Protein AF-A0A6H9YAA7-F1 (afdb_monomer_lite)

pLDDT: mean 71.19, std 16.75, range [36.03, 92.94]

Organism: NCBI:txid359158

Secondary structure (DSSP, 8-state):
--------EEEEEEEE-PPTT----S-SS--B--GGG-SHHHHHHHHHHHHHHHHHHHHHHTS-HHHHHHHHHHHHHHHHHSEEEETTEEEEEEEPPPTT---

Sequence (103 aa):
MGSSEEQIYLAVCIETAVPEGVDRGADDAPHNLGPPFRNAVIARLWLSNYLAATADSLELDGDHDDLVTAYRDAVAPMRKHGNATVGSVRYEIRAKPGKGEPA

Structure (mmCIF, N/CA/C/O backbone):
data_AF-A0A6H9YAA7-F1
#
_entry.id   AF-A0A6H9YAA7-F1
#
loop_
_atom_site.group_PDB
_atom_site.id
_atom_site.type_symbol
_atom_site.label_atom_id
_atom_site.label_alt_id
_atom_site.label_comp_id
_atom_site.label_asym_id
_atom_site.label_entity_id
_atom_site.label_seq_id
_atom_site.pdbx_PDB_ins_code
_atom_site.Cartn_x
_atom_site.Cartn_y
_atom_site.Cartn_z
_atom_site.occupancy
_atom_site.B_iso_or_equiv
_atom_site.auth_seq_id
_atom_site.auth_comp_id
_atom_site.auth_asym_id
_atom_site.auth_atom_id
_atom_site.pdbx_PDB_model_num
ATOM 1 N N . MET A 1 1 ? 36.890 7.582 8.224 1.00 38.78 1 MET A N 1
ATOM 2 C CA . MET A 1 1 ? 35.501 7.943 8.583 1.00 38.78 1 MET A CA 1
ATOM 3 C C . MET A 1 1 ? 34.671 7.738 7.331 1.00 38.78 1 MET A C 1
ATOM 5 O O . MET A 1 1 ? 34.867 8.473 6.375 1.00 38.78 1 MET A O 1
ATOM 9 N N . GLY A 1 2 ? 33.898 6.651 7.272 1.00 41.22 2 GLY A N 1
ATOM 10 C CA . GLY A 1 2 ? 33.134 6.294 6.076 1.00 41.22 2 GLY A CA 1
ATOM 11 C C . GLY A 1 2 ? 32.001 7.288 5.856 1.00 41.22 2 GLY A C 1
ATOM 12 O O . GLY A 1 2 ? 31.206 7.516 6.766 1.00 41.22 2 GLY A O 1
ATOM 13 N N . SER A 1 3 ? 31.954 7.889 4.668 1.00 47.31 3 SER A N 1
ATOM 14 C CA . SER A 1 3 ? 30.776 8.607 4.191 1.00 47.31 3 SER A CA 1
ATOM 15 C C . SER A 1 3 ? 29.620 7.613 4.203 1.00 47.31 3 SER A C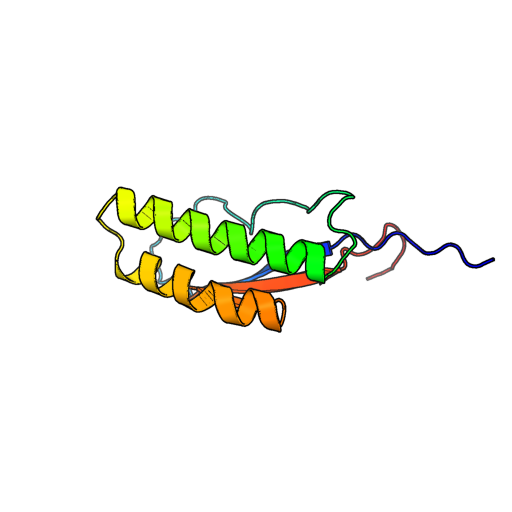 1
ATOM 17 O O . SER A 1 3 ? 29.623 6.660 3.430 1.00 47.31 3 SER A O 1
ATOM 19 N N . SER A 1 4 ? 28.689 7.764 5.146 1.00 51.81 4 SER A N 1
ATOM 20 C CA . SER A 1 4 ? 27.444 7.001 5.126 1.00 51.81 4 SER A CA 1
ATOM 21 C C . SER A 1 4 ? 26.637 7.571 3.975 1.00 51.81 4 SER A C 1
ATOM 23 O O . SER A 1 4 ? 25.993 8.608 4.134 1.00 51.81 4 SER A O 1
ATOM 25 N N . GLU A 1 5 ? 26.780 6.976 2.792 1.00 58.44 5 GLU A N 1
ATOM 26 C CA . GLU A 1 5 ? 26.007 7.386 1.632 1.00 58.44 5 GLU A CA 1
ATOM 27 C C . GLU A 1 5 ? 24.531 7.365 2.005 1.00 58.44 5 GLU A C 1
ATOM 29 O O . GLU A 1 5 ? 23.985 6.397 2.537 1.00 58.44 5 GLU A O 1
ATOM 34 N N . GLU A 1 6 ? 23.915 8.515 1.807 1.00 57.22 6 GLU A N 1
ATOM 35 C CA . GLU A 1 6 ? 22.531 8.751 2.121 1.00 57.22 6 GLU A CA 1
ATOM 36 C C . GLU A 1 6 ? 21.648 7.902 1.201 1.00 57.22 6 GLU A C 1
ATOM 38 O O . GLU A 1 6 ? 21.408 8.258 0.049 1.00 57.22 6 GLU A O 1
ATOM 43 N N . GLN A 1 7 ? 21.162 6.769 1.703 1.00 63.19 7 GLN A N 1
ATOM 44 C CA . GLN A 1 7 ? 20.261 5.908 0.943 1.00 63.19 7 GLN A CA 1
ATOM 45 C C . GLN A 1 7 ? 18.848 6.493 0.955 1.00 63.19 7 GLN A C 1
ATOM 47 O O . GLN A 1 7 ? 18.194 6.563 1.996 1.00 63.19 7 GLN A O 1
ATOM 52 N N . ILE A 1 8 ? 18.372 6.917 -0.213 1.00 66.94 8 ILE A N 1
ATOM 53 C CA . ILE A 1 8 ? 16.982 7.325 -0.434 1.00 66.94 8 ILE A CA 1
ATOM 54 C C . ILE A 1 8 ? 16.182 6.074 -0.806 1.00 66.94 8 ILE A C 1
ATOM 56 O O . ILE A 1 8 ? 16.656 5.271 -1.603 1.00 66.94 8 ILE A O 1
ATOM 60 N N . TYR A 1 9 ? 14.979 5.905 -0.258 1.00 69.25 9 TYR A N 1
ATOM 61 C CA . TYR A 1 9 ? 14.097 4.775 -0.570 1.00 69.25 9 TYR A CA 1
ATOM 62 C C . TYR A 1 9 ? 12.913 5.232 -1.433 1.00 69.25 9 TYR A C 1
ATOM 64 O O . TYR A 1 9 ? 12.503 6.388 -1.372 1.00 69.25 9 TYR A O 1
ATOM 72 N N . LEU A 1 10 ? 12.362 4.332 -2.245 1.00 71.06 10 LEU A N 1
ATOM 73 C CA . LEU A 1 10 ? 11.213 4.572 -3.118 1.00 71.06 10 LEU A CA 1
ATOM 74 C C . LEU A 1 10 ? 10.216 3.413 -3.014 1.00 71.06 10 LEU A C 1
ATOM 76 O O . LEU A 1 10 ? 10.624 2.259 -2.894 1.00 71.06 10 LEU A O 1
ATOM 80 N N . ALA A 1 11 ? 8.922 3.723 -3.066 1.00 72.44 11 ALA A N 1
ATOM 81 C CA . ALA A 1 11 ? 7.877 2.728 -3.266 1.00 72.44 11 ALA A CA 1
ATOM 82 C C . ALA A 1 11 ? 7.687 2.514 -4.770 1.00 72.44 11 ALA A C 1
ATOM 84 O O . ALA A 1 11 ? 7.414 3.468 -5.492 1.00 72.44 11 ALA A O 1
ATOM 85 N N . VAL A 1 12 ? 7.837 1.283 -5.250 1.00 72.75 12 VAL A N 1
ATOM 86 C CA . VAL A 1 12 ? 7.596 0.923 -6.651 1.00 72.75 12 VAL A CA 1
ATOM 87 C C . VAL A 1 12 ? 6.474 -0.073 -6.770 1.00 72.75 12 VAL A C 1
ATOM 89 O O . VAL A 1 12 ? 6.431 -1.067 -6.049 1.00 72.75 12 VAL A O 1
ATOM 92 N N . CYS A 1 13 ? 5.621 0.166 -7.756 1.00 79.50 13 CYS A N 1
ATOM 93 C CA . CYS A 1 13 ? 4.831 -0.887 -8.353 1.00 79.50 13 CYS A CA 1
ATOM 94 C C . CYS A 1 13 ? 5.765 -1.795 -9.167 1.00 79.50 13 CYS A C 1
ATOM 96 O O . CYS A 1 13 ? 6.506 -1.321 -10.027 1.00 79.50 13 CYS A O 1
ATOM 98 N N . ILE A 1 14 ? 5.748 -3.092 -8.881 1.00 76.94 14 ILE A N 1
ATOM 99 C CA . ILE A 1 14 ? 6.644 -4.081 -9.493 1.00 76.94 14 ILE A CA 1
ATOM 100 C C . ILE A 1 14 ? 5.909 -5.038 -10.432 1.00 76.94 14 ILE A C 1
ATOM 102 O O . ILE A 1 14 ? 6.549 -5.685 -11.254 1.00 76.94 14 ILE A O 1
ATOM 106 N N . GLU A 1 15 ? 4.579 -5.101 -10.342 1.00 75.25 15 GLU A N 1
ATOM 107 C CA . GLU A 1 15 ? 3.731 -5.902 -11.223 1.00 75.25 15 GLU A CA 1
ATOM 108 C C . GLU A 1 15 ? 2.316 -5.313 -11.254 1.00 75.25 15 GLU A C 1
ATOM 110 O O . GLU A 1 15 ? 1.769 -4.971 -10.204 1.00 75.25 15 GLU A O 1
ATOM 115 N N . THR A 1 16 ? 1.731 -5.201 -12.450 1.00 63.75 16 THR A N 1
ATOM 116 C CA . THR A 1 16 ? 0.308 -4.890 -12.640 1.00 63.75 16 THR A CA 1
ATOM 117 C C . THR A 1 16 ? -0.300 -5.934 -13.571 1.00 63.75 16 THR A C 1
ATOM 119 O O . THR A 1 16 ? 0.074 -6.017 -14.741 1.00 63.75 16 THR A O 1
ATOM 122 N N . ALA A 1 17 ? -1.251 -6.729 -13.085 1.00 59.06 17 ALA A N 1
ATOM 123 C CA . ALA A 1 17 ? -2.139 -7.484 -13.965 1.00 59.06 17 ALA A CA 1
ATOM 124 C C . ALA A 1 17 ? -3.400 -6.640 -14.189 1.00 59.06 17 ALA A C 1
ATOM 126 O O . ALA A 1 17 ? -4.428 -6.829 -13.542 1.00 59.06 17 ALA A O 1
ATOM 127 N N . VAL A 1 18 ? -3.292 -5.624 -15.046 1.00 52.97 18 VAL A N 1
ATOM 128 C CA . VAL A 1 18 ? -4.453 -4.808 -15.426 1.00 52.97 18 VAL A CA 1
ATOM 129 C C . VAL A 1 18 ? -5.254 -5.580 -16.481 1.00 52.97 18 VAL A C 1
ATOM 131 O O . VAL A 1 18 ? -4.664 -5.958 -17.496 1.00 52.97 18 VAL A O 1
ATOM 134 N N . PRO A 1 19 ? -6.560 -5.832 -16.279 1.00 49.53 19 PRO A N 1
ATOM 135 C CA . PRO A 1 19 ? -7.421 -6.388 -17.320 1.00 49.53 19 PRO A CA 1
ATOM 136 C C . PRO A 1 19 ? -7.400 -5.504 -18.578 1.00 49.53 19 PRO A C 1
ATOM 138 O O . PRO A 1 19 ? -7.349 -4.277 -18.472 1.00 49.53 19 PRO A O 1
ATOM 141 N N . GLU A 1 20 ? -7.438 -6.108 -19.770 1.00 47.16 20 GLU A N 1
ATOM 142 C CA . GLU A 1 20 ? -7.514 -5.356 -21.030 1.00 47.16 20 GLU A CA 1
ATOM 143 C C . GLU A 1 20 ? -8.713 -4.386 -21.013 1.00 47.16 20 GLU A C 1
ATOM 145 O O . GLU A 1 20 ? -9.840 -4.793 -20.740 1.00 47.16 20 GLU A O 1
ATOM 150 N N . GLY A 1 21 ? -8.472 -3.100 -21.306 1.00 50.50 21 GLY A N 1
ATOM 151 C CA . GLY A 1 21 ? -9.520 -2.075 -21.439 1.00 50.50 21 GLY A CA 1
ATOM 152 C C . GLY A 1 21 ? -9.640 -1.055 -20.299 1.00 50.50 21 GLY A C 1
ATOM 153 O O . GLY A 1 21 ? -10.433 -0.126 -20.424 1.00 50.50 21 GLY A O 1
ATOM 154 N N . VAL A 1 22 ? -8.855 -1.171 -19.222 1.00 50.31 22 VAL A N 1
ATOM 155 C CA . VAL A 1 22 ? -8.774 -0.125 -18.185 1.00 50.31 22 VAL A CA 1
ATOM 156 C C . VAL A 1 22 ? -7.749 0.928 -18.612 1.00 50.31 22 VAL A C 1
ATOM 158 O O . VAL A 1 22 ? -6.562 0.619 -18.750 1.00 50.31 22 VAL A O 1
ATOM 161 N N . ASP A 1 23 ? -8.210 2.162 -18.845 1.00 50.81 23 ASP A N 1
ATOM 162 C CA . ASP A 1 23 ? -7.337 3.298 -19.146 1.00 50.81 23 ASP A CA 1
ATOM 163 C C . ASP A 1 23 ? -6.394 3.538 -17.963 1.00 50.81 23 ASP A C 1
ATOM 165 O O . ASP A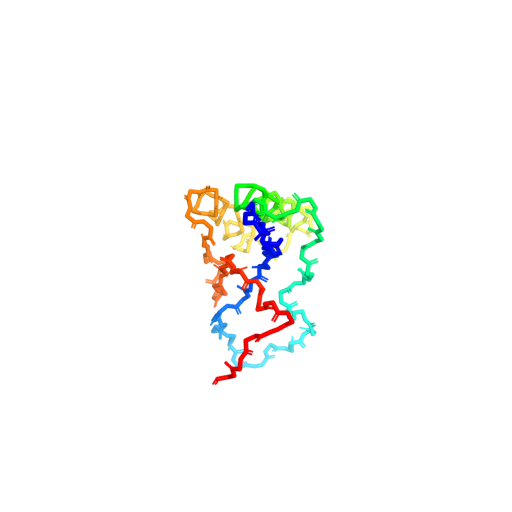 1 23 ? -6.822 3.743 -16.823 1.00 50.81 23 ASP A O 1
ATOM 169 N N . ARG A 1 24 ? -5.091 3.456 -18.236 1.00 48.31 24 ARG A N 1
ATOM 170 C CA . ARG A 1 24 ? -4.061 3.760 -17.252 1.00 48.31 24 ARG A CA 1
ATOM 171 C C . ARG A 1 24 ? -4.006 5.274 -17.139 1.00 48.31 24 ARG A C 1
ATOM 173 O O . ARG A 1 24 ? -3.215 5.922 -17.822 1.00 48.31 24 ARG A O 1
ATOM 180 N N . GLY A 1 25 ? -4.797 5.826 -16.222 1.00 42.84 25 GLY A N 1
ATOM 181 C CA . GLY A 1 25 ? -4.376 7.052 -15.555 1.00 42.84 25 GLY A CA 1
ATOM 182 C C . GLY A 1 25 ? -2.901 6.888 -15.177 1.00 42.84 25 GLY A C 1
ATOM 183 O O . GLY A 1 25 ? -2.505 5.824 -14.701 1.00 42.84 25 GLY A O 1
ATOM 184 N N . ALA A 1 26 ? -2.079 7.876 -15.524 1.00 36.03 26 ALA A N 1
ATOM 185 C CA . ALA A 1 26 ? -0.619 7.848 -15.477 1.00 36.03 26 ALA A CA 1
ATOM 186 C C . ALA A 1 26 ? -0.040 7.815 -14.047 1.00 36.03 26 ALA A C 1
ATOM 188 O O . ALA A 1 26 ? 0.899 8.544 -13.735 1.00 36.03 26 ALA A O 1
ATOM 189 N N . ASP A 1 27 ? -0.582 6.974 -13.178 1.00 40.22 27 ASP A N 1
ATOM 190 C CA . ASP A 1 27 ? -0.134 6.806 -11.808 1.00 40.22 27 ASP A CA 1
ATOM 191 C C . ASP A 1 27 ? 0.843 5.631 -11.747 1.00 40.22 27 ASP A C 1
ATOM 193 O O . ASP A 1 27 ? 0.595 4.573 -11.163 1.00 40.22 27 ASP A O 1
ATOM 197 N N . ASP A 1 28 ? 2.013 5.845 -12.357 1.00 44.50 28 ASP A N 1
ATOM 198 C 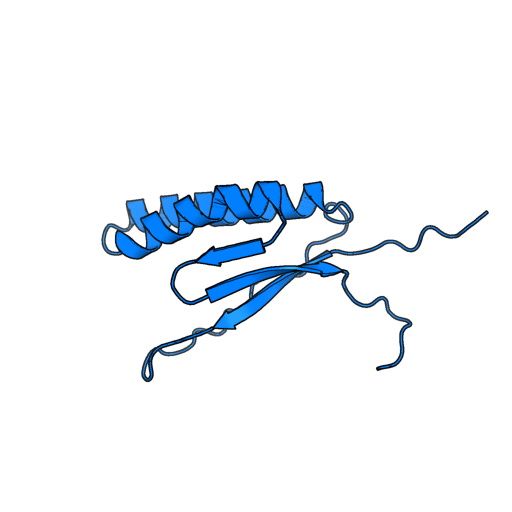CA . ASP A 1 28 ? 3.237 5.243 -11.835 1.00 44.50 28 ASP A CA 1
ATOM 199 C C . ASP A 1 28 ? 3.248 5.498 -10.324 1.00 44.50 28 ASP A C 1
ATOM 201 O O . ASP A 1 28 ? 2.994 6.628 -9.903 1.00 44.50 28 ASP A O 1
ATOM 205 N N . ALA A 1 29 ? 3.499 4.456 -9.517 1.00 44.53 29 ALA A N 1
ATOM 206 C CA . ALA A 1 29 ? 3.498 4.533 -8.052 1.00 44.53 29 ALA A CA 1
ATOM 207 C C . ALA A 1 29 ? 4.060 5.889 -7.584 1.00 44.53 29 ALA A C 1
ATOM 209 O O . ALA A 1 29 ? 5.227 6.202 -7.865 1.00 44.53 29 ALA A O 1
ATOM 210 N N . PRO A 1 30 ? 3.229 6.742 -6.963 1.00 48.53 30 PRO A N 1
ATOM 211 C CA . PRO A 1 30 ? 3.524 8.146 -6.995 1.00 48.53 30 PRO A CA 1
ATOM 212 C C . PRO A 1 30 ? 4.551 8.425 -5.899 1.00 48.53 30 PRO A C 1
ATOM 214 O O . PRO A 1 30 ? 4.429 7.995 -4.751 1.00 48.53 30 PRO A O 1
ATOM 217 N N . HIS A 1 31 ? 5.555 9.206 -6.285 1.00 50.88 31 HIS A N 1
ATOM 218 C CA . HIS A 1 31 ? 6.474 9.944 -5.421 1.00 50.88 31 HIS A CA 1
ATOM 219 C C . HIS A 1 31 ? 7.785 9.242 -5.022 1.00 50.88 31 HIS A C 1
ATOM 221 O O . HIS A 1 31 ? 7.852 8.251 -4.298 1.00 50.88 31 HIS A O 1
ATOM 227 N N . ASN A 1 32 ? 8.887 9.897 -5.409 1.00 52.25 32 ASN A N 1
ATOM 228 C CA . ASN A 1 32 ? 10.166 9.751 -4.723 1.00 52.25 32 ASN A CA 1
ATOM 229 C C . ASN A 1 32 ? 9.982 10.174 -3.260 1.00 52.25 32 ASN A C 1
ATOM 231 O O . ASN A 1 32 ? 9.629 11.326 -2.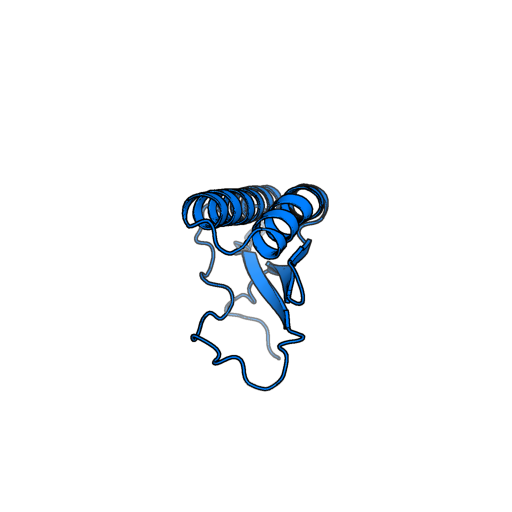996 1.00 52.25 32 ASN A O 1
ATOM 235 N N . LEU A 1 33 ? 10.264 9.282 -2.313 1.00 55.84 33 LEU A N 1
ATOM 236 C CA . LEU A 1 33 ? 10.246 9.647 -0.905 1.00 55.84 33 LEU A CA 1
ATOM 237 C C . LEU A 1 33 ? 11.471 10.529 -0.608 1.00 55.84 33 LEU A C 1
ATOM 239 O O . LEU A 1 33 ? 12.607 10.166 -0.908 1.00 55.84 33 LEU A O 1
ATOM 243 N N . GLY A 1 34 ? 11.243 11.732 -0.077 1.00 54.78 34 GLY A N 1
ATOM 244 C CA . GLY A 1 34 ? 12.305 12.686 0.252 1.00 54.78 34 GLY A CA 1
ATOM 245 C C . GLY A 1 34 ? 13.216 12.255 1.422 1.00 54.78 34 GLY A C 1
ATOM 246 O O . GLY A 1 34 ? 13.042 11.183 2.004 1.00 54.78 34 GLY A O 1
ATOM 247 N N . PRO A 1 35 ? 14.146 13.130 1.853 1.00 55.09 35 PRO A N 1
ATOM 248 C CA . PRO A 1 35 ? 15.120 12.866 2.920 1.00 55.09 35 PRO A CA 1
ATOM 249 C C . PRO A 1 35 ? 14.614 12.244 4.243 1.00 55.09 35 PRO A C 1
ATOM 251 O O . PRO A 1 35 ? 15.363 11.456 4.821 1.00 55.09 35 PRO A O 1
ATOM 254 N N . PRO A 1 36 ? 13.395 12.510 4.765 1.00 56.94 36 PRO A N 1
ATOM 255 C CA . PRO A 1 36 ? 12.947 11.863 6.007 1.00 56.94 36 PRO A CA 1
ATOM 256 C C . PRO A 1 36 ? 12.685 10.351 5.870 1.00 56.94 36 PRO A C 1
ATOM 258 O O . PRO A 1 36 ? 12.562 9.657 6.878 1.00 56.94 36 PRO A O 1
ATOM 261 N N . PHE A 1 37 ? 12.645 9.815 4.647 1.00 62.69 37 PHE A N 1
ATOM 262 C CA . PHE A 1 37 ? 12.342 8.408 4.368 1.00 62.69 37 PHE A CA 1
ATOM 263 C C . PHE A 1 37 ? 13.583 7.565 4.039 1.00 62.69 37 PHE A C 1
ATOM 265 O O . PHE A 1 37 ? 13.464 6.467 3.504 1.00 62.69 37 PHE A O 1
ATOM 272 N N . ARG A 1 38 ? 14.782 8.034 4.412 1.00 64.69 38 ARG A N 1
ATOM 273 C CA . ARG A 1 38 ? 16.038 7.253 4.354 1.00 64.69 38 ARG A CA 1
ATOM 274 C C . ARG A 1 38 ? 16.035 6.012 5.253 1.00 64.69 38 ARG A C 1
ATOM 276 O O . ARG A 1 38 ? 16.978 5.233 5.258 1.00 64.69 38 ARG A O 1
ATOM 283 N N . ASN A 1 39 ? 15.024 5.861 6.100 1.00 75.25 39 ASN A N 1
ATOM 284 C CA . ASN A 1 39 ? 14.868 4.704 6.960 1.00 75.25 39 ASN A CA 1
ATOM 285 C C . ASN A 1 39 ? 13.817 3.770 6.344 1.00 75.25 39 ASN A C 1
ATOM 287 O O . ASN A 1 39 ? 12.722 4.210 6.008 1.00 75.25 39 ASN A O 1
ATOM 291 N N . ALA A 1 40 ? 14.111 2.477 6.218 1.00 74.69 40 ALA A N 1
ATOM 292 C CA . ALA A 1 40 ? 13.150 1.521 5.667 1.00 74.69 40 ALA A CA 1
ATOM 293 C C . ALA A 1 40 ? 11.871 1.396 6.527 1.00 74.69 40 ALA A C 1
ATOM 295 O O . ALA A 1 40 ? 10.788 1.201 5.986 1.00 74.69 40 ALA A O 1
ATOM 296 N N . VAL A 1 41 ? 11.964 1.551 7.853 1.00 80.50 41 VAL A N 1
ATOM 297 C CA . VAL A 1 41 ? 10.810 1.561 8.778 1.00 80.50 41 VAL A CA 1
ATOM 298 C C . VAL A 1 41 ? 9.957 2.816 8.561 1.00 80.50 41 VAL A C 1
ATOM 300 O O . VAL A 1 41 ? 8.754 2.698 8.357 1.00 80.50 41 VAL A O 1
ATOM 3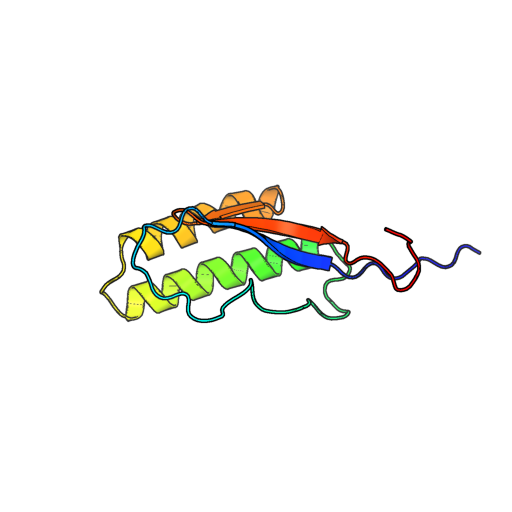03 N N . ILE A 1 42 ? 10.623 3.977 8.502 1.00 79.88 42 ILE A N 1
ATOM 304 C CA . ILE A 1 42 ? 10.257 5.185 7.733 1.00 79.88 42 ILE A CA 1
ATOM 305 C C . ILE A 1 42 ? 9.214 4.994 6.620 1.00 79.88 42 ILE A C 1
ATOM 307 O O . ILE A 1 42 ? 8.016 5.259 6.735 1.00 79.88 42 ILE A O 1
ATOM 311 N N . ALA A 1 43 ? 9.742 4.484 5.508 1.00 79.50 43 ALA A N 1
ATOM 312 C CA . ALA A 1 43 ? 9.042 4.278 4.252 1.00 79.50 43 ALA A CA 1
ATOM 313 C C . ALA A 1 43 ? 7.907 3.247 4.359 1.00 79.50 43 ALA A C 1
ATOM 315 O O . ALA A 1 43 ? 6.829 3.470 3.813 1.00 79.50 43 ALA A O 1
ATOM 316 N N . ARG A 1 44 ? 8.111 2.149 5.104 1.00 84.88 44 ARG A N 1
ATOM 317 C CA . ARG A 1 44 ? 7.067 1.138 5.356 1.00 84.88 44 ARG A CA 1
ATOM 318 C C . ARG A 1 44 ? 5.872 1.728 6.086 1.00 84.88 44 ARG A C 1
ATOM 320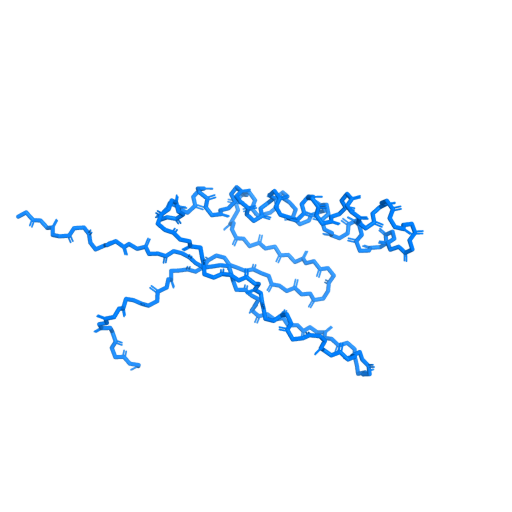 O O . ARG A 1 44 ? 4.733 1.466 5.706 1.00 84.88 44 ARG A O 1
ATOM 327 N N . LEU A 1 45 ? 6.128 2.524 7.124 1.00 84.62 45 LEU A N 1
ATOM 328 C CA . LEU A 1 45 ? 5.074 3.179 7.887 1.00 84.62 45 LEU A CA 1
ATOM 329 C C . LEU A 1 45 ? 4.293 4.145 6.995 1.00 84.62 45 LEU A C 1
ATOM 331 O O . LEU A 1 45 ? 3.066 4.078 6.968 1.00 84.62 45 LEU A O 1
ATOM 335 N N . TRP A 1 46 ? 4.998 4.974 6.221 1.00 85.25 46 TRP A N 1
ATOM 336 C CA . TRP A 1 46 ? 4.376 5.898 5.275 1.00 85.25 46 TRP A CA 1
ATOM 337 C C . TRP A 1 46 ? 3.483 5.181 4.260 1.00 85.25 46 TRP A C 1
ATOM 339 O O . TRP A 1 46 ? 2.304 5.512 4.168 1.00 85.25 46 TRP A O 1
ATOM 349 N N . LEU A 1 47 ? 3.998 4.161 3.563 1.00 84.00 47 LEU A N 1
ATOM 350 C CA . LEU A 1 47 ? 3.220 3.445 2.550 1.00 84.00 47 LEU A CA 1
ATOM 351 C C . LEU A 1 47 ? 2.033 2.715 3.187 1.00 84.00 47 LEU A C 1
ATOM 353 O O . LEU A 1 47 ? 0.936 2.734 2.644 1.00 84.00 47 LEU A O 1
ATOM 357 N N . SER A 1 48 ? 2.204 2.151 4.386 1.00 88.19 48 SER A N 1
ATOM 358 C CA . SER A 1 48 ? 1.086 1.543 5.115 1.00 88.19 48 SER A CA 1
ATOM 359 C C . SER A 1 48 ? -0.012 2.553 5.472 1.00 88.19 48 SER A C 1
ATOM 361 O O . SER A 1 48 ? -1.190 2.214 5.412 1.00 88.19 48 SER A O 1
ATOM 363 N N . ASN A 1 49 ? 0.360 3.792 5.807 1.00 87.00 49 ASN A N 1
ATOM 364 C CA . ASN A 1 49 ? -0.596 4.857 6.107 1.00 87.00 49 ASN A CA 1
ATOM 365 C C . ASN A 1 49 ? -1.276 5.372 4.836 1.00 87.00 49 ASN A C 1
ATOM 367 O O . ASN A 1 49 ? -2.468 5.650 4.865 1.00 87.00 49 ASN A O 1
ATOM 371 N N . TYR A 1 50 ? -0.540 5.463 3.728 1.00 85.88 50 TYR A N 1
ATOM 372 C CA . TYR A 1 50 ? -1.098 5.804 2.423 1.00 85.88 50 TYR A CA 1
ATOM 373 C C . TYR A 1 50 ? -2.158 4.786 1.979 1.00 85.88 50 TYR A C 1
ATOM 375 O O . TYR A 1 50 ? -3.259 5.177 1.599 1.00 85.88 50 TYR A O 1
ATOM 383 N N . LEU A 1 51 ? -1.859 3.486 2.085 1.00 87.44 51 LEU A N 1
ATOM 384 C CA . LEU A 1 51 ? -2.803 2.418 1.742 1.00 87.44 51 LEU A CA 1
ATOM 385 C C . LEU A 1 51 ? -4.070 2.484 2.606 1.00 87.44 51 LEU A C 1
ATOM 387 O O . LEU A 1 51 ? -5.172 2.396 2.076 1.00 87.44 51 LEU A O 1
ATOM 391 N N . ALA A 1 52 ? -3.918 2.707 3.916 1.00 89.31 52 ALA A N 1
ATOM 392 C CA . ALA A 1 52 ? -5.050 2.874 4.824 1.00 89.31 52 ALA A CA 1
ATOM 393 C C . ALA A 1 52 ? -5.910 4.097 4.461 1.00 89.31 52 ALA A C 1
ATOM 395 O O . ALA A 1 52 ? -7.117 3.965 4.301 1.00 89.31 52 ALA A O 1
ATOM 396 N N . ALA A 1 53 ? -5.285 5.260 4.249 1.00 85.12 53 ALA A N 1
ATOM 397 C CA . ALA A 1 53 ? -5.992 6.485 3.876 1.00 85.12 53 ALA A CA 1
ATOM 398 C C . ALA A 1 53 ? -6.711 6.360 2.522 1.00 85.12 53 ALA A C 1
ATOM 400 O O . ALA A 1 53 ? -7.798 6.903 2.348 1.00 85.12 53 ALA A O 1
ATOM 401 N N . THR A 1 54 ? -6.121 5.626 1.574 1.00 85.94 54 THR A N 1
ATOM 402 C CA . THR A 1 54 ? -6.752 5.341 0.279 1.00 85.94 54 THR A CA 1
ATOM 403 C C . THR A 1 54 ? -7.995 4.476 0.465 1.00 85.94 54 THR A C 1
ATOM 405 O O . THR A 1 54 ? -9.038 4.796 -0.095 1.00 85.94 54 THR A O 1
ATOM 408 N N . ALA A 1 55 ? -7.919 3.433 1.299 1.00 87.50 55 ALA A N 1
ATOM 409 C CA . ALA A 1 55 ? -9.086 2.617 1.623 1.00 87.50 55 ALA A CA 1
ATOM 410 C C . ALA A 1 55 ? -10.204 3.446 2.265 1.00 87.50 55 ALA A C 1
ATOM 412 O O . ALA A 1 55 ? -11.355 3.316 1.869 1.00 87.50 55 ALA A O 1
ATOM 413 N N . ASP A 1 56 ? -9.862 4.315 3.217 1.00 89.06 56 ASP A N 1
ATOM 414 C CA . ASP A 1 56 ? -10.843 5.162 3.900 1.00 89.06 56 ASP A CA 1
ATOM 415 C C . ASP A 1 56 ? -11.505 6.157 2.930 1.00 89.06 56 ASP A C 1
ATOM 417 O O . ASP A 1 56 ? -12.708 6.382 3.008 1.00 89.06 56 ASP A O 1
ATOM 421 N N . SER A 1 57 ? -10.750 6.718 1.977 1.00 83.00 57 SER A N 1
ATOM 422 C CA . SER A 1 57 ? -11.315 7.584 0.932 1.00 83.00 57 SER A CA 1
ATOM 423 C C . SER A 1 57 ? -12.262 6.819 0.005 1.00 83.00 57 SER A C 1
ATOM 425 O O . SER A 1 57 ? -13.353 7.299 -0.277 1.00 83.00 57 SER A O 1
ATOM 427 N N . LEU A 1 58 ? -11.869 5.623 -0.440 1.00 82.69 58 LEU A N 1
ATOM 428 C CA . LEU A 1 58 ? -12.694 4.788 -1.319 1.00 82.69 58 LEU A CA 1
ATOM 429 C C . LEU A 1 58 ? -13.976 4.305 -0.619 1.00 82.69 58 LEU A C 1
ATOM 431 O O . LEU A 1 58 ? -15.021 4.207 -1.257 1.00 82.69 58 LEU A O 1
ATOM 435 N N . GLU A 1 59 ? -13.910 4.037 0.689 1.00 87.12 59 GLU A N 1
ATOM 436 C CA . GLU A 1 59 ? -15.072 3.673 1.512 1.00 87.12 59 GLU A CA 1
ATOM 437 C C . GLU A 1 59 ? -16.066 4.841 1.618 1.00 87.12 59 GLU A C 1
ATOM 439 O O . GLU A 1 59 ? -17.276 4.626 1.591 1.00 87.12 59 GLU A O 1
ATOM 444 N N . LEU A 1 60 ? -15.568 6.082 1.683 1.00 86.00 60 LEU A N 1
ATOM 445 C CA . LEU A 1 60 ? -16.408 7.285 1.676 1.00 86.00 60 LEU A CA 1
ATOM 446 C C . LEU A 1 60 ? -17.088 7.529 0.322 1.00 86.00 60 LEU A C 1
ATOM 448 O O . LEU A 1 60 ? -18.219 8.018 0.303 1.00 86.00 60 LEU A O 1
ATOM 452 N N . ASP A 1 61 ? -16.423 7.185 -0.782 1.00 83.94 61 ASP A N 1
ATOM 453 C CA . ASP A 1 61 ? -16.968 7.333 -2.138 1.00 83.94 61 ASP A CA 1
ATOM 454 C C . ASP A 1 61 ? -18.035 6.264 -2.466 1.00 83.94 61 ASP A C 1
ATOM 456 O O . ASP A 1 61 ? -18.906 6.498 -3.305 1.00 83.94 61 ASP A O 1
ATOM 460 N N . GLY A 1 62 ? -18.030 5.126 -1.759 1.00 75.38 62 GLY A N 1
ATOM 461 C CA . GLY A 1 62 ? -19.162 4.191 -1.670 1.00 75.38 62 GLY A CA 1
ATOM 462 C C . GLY A 1 62 ? -19.375 3.233 -2.849 1.00 75.38 62 GLY A C 1
ATOM 463 O O . GLY A 1 62 ? -20.407 2.567 -2.885 1.00 75.38 62 GLY A O 1
ATOM 464 N N . ASP A 1 63 ? -18.436 3.145 -3.797 1.00 72.44 63 ASP A N 1
ATOM 465 C CA . ASP A 1 63 ? -18.591 2.347 -5.034 1.00 72.44 63 ASP A CA 1
ATOM 466 C C . ASP A 1 63 ? -17.465 1.305 -5.243 1.00 72.44 63 ASP A C 1
ATOM 468 O O . ASP A 1 63 ? -17.285 0.743 -6.326 1.00 72.44 63 ASP A O 1
ATOM 472 N N . HIS A 1 64 ? -16.646 1.060 -4.210 1.00 82.19 64 HIS A N 1
ATOM 473 C CA . HIS A 1 64 ? -15.354 0.373 -4.344 1.00 82.19 64 HIS A CA 1
ATOM 474 C C . HIS A 1 64 ? -15.031 -0.630 -3.213 1.00 82.19 64 HIS A C 1
ATOM 476 O O . HIS A 1 64 ? -13.861 -0.804 -2.870 1.00 82.19 64 HIS A O 1
ATOM 482 N N . ASP A 1 65 ? -16.026 -1.329 -2.653 1.00 84.69 65 ASP A N 1
ATOM 483 C CA . ASP A 1 65 ? -15.871 -2.239 -1.493 1.00 84.69 65 ASP A CA 1
ATOM 484 C C . ASP A 1 65 ? -14.746 -3.287 -1.641 1.00 84.69 65 ASP A C 1
ATOM 486 O O . ASP A 1 65 ? -13.973 -3.532 -0.703 1.00 84.69 65 ASP A O 1
ATOM 490 N N . ASP A 1 66 ? -14.596 -3.873 -2.833 1.00 80.88 66 ASP A N 1
ATOM 491 C CA . ASP A 1 66 ? -13.537 -4.850 -3.122 1.00 80.88 66 ASP A CA 1
ATOM 492 C C . ASP A 1 66 ? -12.138 -4.211 -3.065 1.00 80.88 66 ASP A C 1
ATOM 494 O O . ASP A 1 66 ? -11.188 -4.799 -2.538 1.00 80.88 66 ASP A O 1
ATOM 498 N N . LEU A 1 67 ? -12.006 -2.980 -3.568 1.00 80.56 67 LEU A N 1
ATOM 499 C CA . LEU A 1 67 ? -10.757 -2.223 -3.504 1.00 80.56 67 LEU A CA 1
ATOM 500 C C . LEU A 1 67 ? -10.471 -1.780 -2.068 1.00 80.56 67 LEU A C 1
ATOM 502 O O . LEU A 1 67 ? -9.347 -1.963 -1.608 1.00 80.56 67 LEU A O 1
ATOM 506 N N . VAL A 1 68 ? -11.467 -1.272 -1.335 1.00 86.94 68 VAL A N 1
ATOM 507 C CA . VAL A 1 68 ? -11.336 -0.902 0.087 1.00 86.94 68 VAL A CA 1
ATOM 508 C C . VAL A 1 68 ? -10.764 -2.071 0.889 1.00 86.94 68 VAL A C 1
ATOM 510 O O . VAL A 1 68 ? -9.771 -1.910 1.606 1.00 86.94 68 VAL A O 1
ATOM 513 N N . THR A 1 69 ? -11.341 -3.261 0.714 1.00 90.50 69 THR A N 1
ATOM 514 C CA . THR A 1 69 ? -10.873 -4.489 1.369 1.00 90.50 69 THR A CA 1
ATOM 515 C C . THR A 1 69 ? -9.430 -4.806 0.976 1.00 90.50 69 THR A C 1
ATOM 517 O O . THR A 1 69 ? -8.579 -4.996 1.847 1.00 90.50 69 THR A O 1
ATOM 520 N N . ALA A 1 70 ? -9.112 -4.766 -0.321 1.00 87.19 70 ALA A N 1
ATOM 521 C CA . ALA A 1 70 ? -7.765 -5.038 -0.814 1.00 87.19 70 ALA A CA 1
ATOM 522 C C . ALA A 1 70 ? -6.706 -4.054 -0.275 1.00 87.19 70 ALA A C 1
ATOM 524 O O . ALA A 1 70 ? -5.602 -4.469 0.089 1.00 87.19 70 ALA A O 1
ATOM 525 N N . TYR A 1 71 ? -7.024 -2.758 -0.190 1.00 88.75 71 TYR A N 1
ATOM 526 C CA . TYR A 1 71 ? -6.124 -1.751 0.377 1.00 88.75 71 TYR A CA 1
ATOM 527 C C . TYR A 1 71 ? -5.917 -1.958 1.883 1.00 88.75 71 TYR A C 1
ATOM 529 O O . TYR A 1 71 ? -4.787 -1.822 2.363 1.00 88.75 71 TYR A O 1
ATOM 537 N N . ARG A 1 72 ? -6.965 -2.330 2.631 1.00 92.94 72 ARG A N 1
ATOM 538 C CA . ARG A 1 72 ? -6.863 -2.620 4.074 1.00 92.94 72 ARG A CA 1
ATOM 539 C C . ARG A 1 72 ? -6.008 -3.852 4.351 1.00 92.94 72 ARG A C 1
ATOM 541 O O . ARG A 1 72 ? -5.106 -3.785 5.192 1.00 92.94 72 ARG A O 1
ATOM 548 N N . ASP A 1 73 ? -6.210 -4.927 3.598 1.00 92.50 73 ASP A N 1
ATOM 549 C CA . ASP A 1 73 ? -5.436 -6.164 3.744 1.00 92.50 73 ASP A CA 1
ATOM 550 C C . ASP A 1 73 ? -3.946 -5.964 3.422 1.00 92.50 73 ASP A C 1
ATOM 552 O O . ASP A 1 73 ? -3.074 -6.595 4.028 1.00 92.50 73 ASP A O 1
ATOM 556 N N . ALA A 1 74 ? -3.625 -5.015 2.539 1.00 88.62 74 ALA A N 1
ATOM 557 C CA . ALA A 1 74 ? -2.259 -4.660 2.166 1.00 88.62 74 ALA A CA 1
ATOM 558 C C . ALA A 1 74 ? -1.471 -3.893 3.254 1.00 88.62 74 ALA A C 1
ATOM 560 O O . ALA A 1 74 ? -0.233 -3.865 3.216 1.00 88.62 74 ALA A O 1
ATOM 561 N N . VAL A 1 75 ? -2.133 -3.310 4.262 1.00 92.12 75 VAL A N 1
ATOM 562 C CA . VAL A 1 75 ? -1.471 -2.522 5.325 1.00 92.12 75 VAL A CA 1
ATOM 563 C C . VAL A 1 75 ? -0.547 -3.393 6.184 1.00 92.12 75 VAL A C 1
ATOM 565 O O . VAL A 1 75 ? 0.594 -3.013 6.474 1.00 92.12 75 VAL A O 1
ATOM 568 N N . ALA A 1 76 ? -1.017 -4.571 6.601 1.00 89.81 76 ALA A N 1
ATOM 569 C CA . ALA A 1 76 ? -0.271 -5.477 7.473 1.00 89.81 76 ALA A CA 1
ATOM 570 C C . ALA A 1 76 ? 1.045 -6.004 6.853 1.00 89.81 76 ALA A C 1
ATOM 572 O O . ALA A 1 76 ? 2.097 -5.858 7.494 1.00 89.81 76 ALA A O 1
ATOM 573 N N . PRO A 1 77 ? 1.055 -6.577 5.630 1.00 87.44 77 PRO A N 1
ATOM 574 C CA . PRO A 1 77 ? 2.292 -7.025 4.996 1.00 87.44 77 PRO A CA 1
ATOM 575 C C . PRO A 1 77 ? 3.242 -5.856 4.713 1.00 87.44 77 PRO A C 1
ATOM 577 O O . PRO A 1 77 ? 4.447 -6.003 4.939 1.00 87.44 77 PRO A O 1
ATOM 580 N N . MET A 1 78 ? 2.726 -4.668 4.367 1.00 86.94 78 MET A N 1
ATOM 581 C CA . MET A 1 78 ? 3.562 -3.483 4.161 1.00 86.94 78 MET A CA 1
ATOM 582 C C . MET A 1 78 ? 4.346 -3.105 5.425 1.00 86.94 78 MET A C 1
ATOM 584 O O . MET A 1 78 ? 5.567 -2.927 5.374 1.00 86.94 78 MET A O 1
ATOM 588 N N . ARG A 1 79 ? 3.678 -3.067 6.587 1.00 86.69 79 ARG A N 1
ATOM 589 C CA . ARG A 1 79 ? 4.330 -2.779 7.880 1.00 86.69 79 ARG A CA 1
ATOM 590 C C . ARG A 1 79 ? 5.405 -3.806 8.231 1.00 86.69 79 ARG A C 1
ATOM 592 O O . ARG A 1 79 ? 6.451 -3.443 8.771 1.00 86.69 79 ARG A O 1
ATOM 599 N N . LYS A 1 80 ? 5.162 -5.081 7.920 1.00 86.19 80 LYS A N 1
ATOM 600 C CA . LYS A 1 80 ? 6.042 -6.190 8.306 1.00 86.19 80 LYS A CA 1
ATOM 601 C C . LYS A 1 80 ? 7.232 -6.372 7.359 1.00 86.19 80 LYS A C 1
ATOM 603 O O . LYS A 1 80 ? 8.355 -6.577 7.821 1.00 86.19 80 LYS A O 1
ATOM 608 N N . HIS A 1 81 ? 7.004 -6.290 6.051 1.00 83.50 81 HIS A N 1
ATOM 609 C CA . HIS A 1 81 ? 7.956 -6.729 5.027 1.00 83.50 81 HIS A CA 1
ATOM 610 C C . HIS A 1 81 ? 8.375 -5.625 4.049 1.00 83.50 81 HIS A C 1
ATOM 612 O O . HIS A 1 81 ? 9.420 -5.755 3.417 1.00 83.50 81 HIS A O 1
ATOM 618 N N . GLY A 1 82 ? 7.625 -4.524 3.948 1.00 84.50 82 GLY A N 1
ATOM 619 C CA . GLY A 1 82 ? 7.847 -3.506 2.915 1.00 84.50 82 GLY A CA 1
ATOM 620 C C . GLY A 1 82 ? 7.411 -3.935 1.518 1.00 84.50 82 GLY A C 1
ATOM 621 O O . GLY A 1 82 ? 7.876 -3.367 0.533 1.00 84.50 82 GLY A O 1
ATOM 622 N N . ASN A 1 83 ? 6.534 -4.935 1.439 1.00 87.25 83 ASN A N 1
ATOM 623 C CA . ASN A 1 83 ? 5.851 -5.342 0.224 1.00 87.25 83 ASN A CA 1
ATOM 624 C C . ASN A 1 83 ? 4.361 -5.552 0.511 1.00 87.25 83 ASN A C 1
ATOM 626 O O . ASN A 1 83 ? 3.975 -5.834 1.647 1.00 87.25 83 ASN A O 1
ATOM 630 N N . ALA A 1 84 ? 3.528 -5.358 -0.506 1.00 86.50 84 ALA A N 1
ATOM 631 C CA . ALA A 1 84 ? 2.100 -5.635 -0.422 1.00 86.50 84 ALA A CA 1
ATOM 632 C C . ALA A 1 84 ? 1.500 -5.850 -1.813 1.00 86.50 84 ALA A C 1
ATOM 634 O O . ALA A 1 84 ? 2.021 -5.331 -2.801 1.00 86.50 84 ALA A O 1
ATOM 635 N N . THR A 1 85 ? 0.395 -6.586 -1.866 1.00 85.88 85 THR A N 1
ATOM 636 C CA . THR A 1 85 ? -0.420 -6.753 -3.071 1.00 85.88 85 THR A CA 1
ATOM 637 C C . THR A 1 85 ? -1.790 -6.145 -2.806 1.00 85.88 85 THR A C 1
ATOM 639 O O . THR A 1 85 ? -2.414 -6.483 -1.803 1.00 85.88 85 THR A O 1
ATOM 642 N N . VAL A 1 86 ? -2.231 -5.251 -3.686 1.00 83.25 86 VAL A N 1
ATOM 643 C CA . VAL A 1 86 ? -3.539 -4.589 -3.651 1.00 83.25 86 VAL A CA 1
ATOM 644 C C . VAL A 1 86 ? -4.252 -4.934 -4.950 1.00 83.25 86 VAL A C 1
ATOM 646 O O . VAL A 1 86 ? -3.812 -4.523 -6.024 1.00 83.25 86 VAL A O 1
ATOM 649 N N . GLY A 1 87 ? -5.320 -5.725 -4.872 1.00 83.56 87 GLY A N 1
ATOM 650 C CA . GLY A 1 87 ? -5.984 -6.249 -6.064 1.00 83.56 87 GLY A CA 1
ATOM 651 C C . GLY A 1 87 ? -4.986 -7.002 -6.949 1.00 83.56 87 GLY A C 1
ATOM 652 O O . GLY A 1 87 ? -4.391 -7.990 -6.520 1.00 83.56 87 GLY A O 1
ATOM 653 N N . SER A 1 88 ? -4.766 -6.506 -8.167 1.00 78.12 88 SER A N 1
ATOM 654 C CA . SER A 1 88 ? -3.812 -7.062 -9.133 1.00 78.12 88 SER A CA 1
ATOM 655 C C . SER A 1 88 ? -2.466 -6.324 -9.205 1.00 78.12 88 SER A C 1
ATOM 657 O O . SER A 1 88 ? -1.670 -6.573 -10.118 1.00 78.12 88 SER A O 1
ATOM 659 N N . VAL A 1 89 ? -2.204 -5.411 -8.264 1.00 78.50 89 VAL A N 1
ATOM 660 C CA . VAL A 1 89 ? -1.014 -4.554 -8.241 1.00 78.50 89 VAL A CA 1
ATOM 661 C C . VAL A 1 89 ? -0.098 -4.926 -7.080 1.00 78.50 89 VAL A C 1
ATOM 663 O O . VAL A 1 89 ? -0.533 -5.027 -5.932 1.00 78.50 89 VAL A O 1
ATOM 666 N N . ARG A 1 90 ? 1.196 -5.097 -7.361 1.00 83.00 90 ARG A N 1
ATOM 667 C CA . ARG A 1 90 ? 2.214 -5.445 -6.362 1.00 83.00 90 ARG A CA 1
ATOM 668 C C . ARG A 1 90 ? 3.162 -4.278 -6.104 1.00 83.00 90 ARG A C 1
ATOM 670 O O . ARG A 1 90 ? 3.756 -3.756 -7.043 1.00 83.00 90 ARG A O 1
ATOM 677 N N . TYR A 1 91 ? 3.375 -3.937 -4.834 1.00 83.44 91 TYR A N 1
ATOM 678 C CA . TYR A 1 91 ? 4.242 -2.845 -4.383 1.00 83.44 91 TYR A CA 1
ATOM 679 C C . TYR A 1 91 ? 5.445 -3.339 -3.562 1.00 83.44 91 TYR A C 1
ATOM 681 O O . TYR A 1 91 ? 5.337 -4.306 -2.801 1.00 83.44 91 TYR A O 1
ATOM 689 N N . GLU A 1 92 ? 6.579 -2.640 -3.670 1.00 85.75 92 GLU A N 1
ATOM 690 C CA . GLU A 1 92 ? 7.826 -2.897 -2.933 1.00 85.75 92 GLU A CA 1
ATOM 691 C C . GLU A 1 92 ? 8.557 -1.589 -2.569 1.00 85.75 92 GLU A C 1
ATOM 693 O O . GLU A 1 92 ? 8.609 -0.658 -3.369 1.00 85.75 92 GLU A O 1
ATOM 698 N N . ILE A 1 93 ? 9.175 -1.525 -1.384 1.00 81.94 93 ILE A N 1
ATOM 699 C CA . ILE A 1 93 ? 10.132 -0.465 -1.027 1.00 81.94 93 ILE A CA 1
ATOM 700 C C . ILE A 1 93 ? 11.545 -0.849 -1.491 1.00 81.94 93 ILE A C 1
ATOM 702 O O . ILE A 1 93 ? 12.131 -1.797 -0.968 1.00 81.94 93 ILE A O 1
ATOM 706 N N . ARG A 1 94 ? 12.127 -0.075 -2.412 1.00 78.44 94 ARG A N 1
ATOM 707 C CA . ARG A 1 94 ? 13.499 -0.258 -2.915 1.00 78.44 94 ARG A CA 1
ATOM 708 C C . ARG A 1 94 ? 14.403 0.907 -2.539 1.00 78.44 94 ARG A C 1
ATOM 710 O O . ARG A 1 94 ? 13.934 2.023 -2.333 1.00 78.44 94 ARG A O 1
ATOM 717 N N . ALA A 1 95 ? 15.708 0.662 -2.481 1.00 73.19 95 ALA A N 1
ATOM 718 C CA . ALA A 1 95 ? 16.681 1.747 -2.477 1.00 73.19 95 ALA A CA 1
ATOM 719 C C . ALA A 1 95 ? 16.700 2.414 -3.860 1.00 73.19 95 ALA A C 1
ATOM 721 O O . ALA A 1 95 ? 16.623 1.743 -4.892 1.00 73.19 95 ALA A O 1
ATOM 722 N N . LYS A 1 96 ? 16.796 3.739 -3.887 1.00 67.81 96 LYS A N 1
ATOM 723 C CA . LYS A 1 96 ? 17.024 4.498 -5.109 1.00 67.81 96 LYS A CA 1
ATOM 724 C C . LYS A 1 96 ? 18.487 4.315 -5.518 1.00 67.81 96 LYS A C 1
ATOM 726 O O . LYS A 1 96 ? 19.348 4.500 -4.656 1.00 67.81 96 LYS A O 1
ATOM 731 N N . PRO A 1 97 ? 18.790 4.011 -6.792 1.00 57.91 97 PRO A N 1
ATOM 732 C CA . PRO A 1 97 ? 20.172 4.014 -7.250 1.00 57.91 97 PRO A CA 1
ATOM 733 C C . PRO A 1 97 ? 20.777 5.396 -6.978 1.00 57.91 97 PRO A C 1
ATOM 735 O O . PRO A 1 97 ? 20.197 6.430 -7.338 1.00 57.91 97 PRO A O 1
ATOM 738 N N . GLY A 1 98 ? 21.913 5.418 -6.279 1.00 56.78 98 GLY A N 1
ATOM 739 C CA . GLY A 1 98 ? 22.670 6.646 -6.069 1.00 56.78 98 GLY A CA 1
ATOM 740 C C . GLY A 1 98 ? 23.106 7.223 -7.417 1.00 56.78 98 GLY A C 1
ATOM 741 O O . GLY A 1 98 ? 23.240 6.494 -8.401 1.00 56.78 98 GLY A O 1
ATOM 742 N N . LYS A 1 99 ? 23.347 8.538 -7.493 1.00 48.72 99 LYS A N 1
ATOM 743 C CA . LYS A 1 99 ? 24.073 9.129 -8.632 1.00 48.72 99 LYS A CA 1
ATOM 744 C C . LYS A 1 99 ? 25.509 8.573 -8.622 1.00 48.72 99 LYS A C 1
ATOM 746 O O . LYS A 1 99 ? 26.398 9.237 -8.104 1.00 48.72 99 LYS A O 1
ATOM 751 N N . GLY A 1 100 ? 25.731 7.358 -9.123 1.00 48.00 100 GLY A N 1
ATOM 752 C CA . GLY A 1 100 ? 27.056 6.739 -9.077 1.00 48.00 100 GLY A CA 1
ATOM 753 C C . GLY A 1 100 ? 27.194 5.293 -9.557 1.00 48.00 100 GLY A C 1
ATOM 754 O O . GLY A 1 100 ? 28.312 4.926 -9.901 1.00 48.00 100 GLY A O 1
ATOM 755 N N . GLU A 1 101 ? 26.138 4.479 -9.637 1.00 38.56 101 GLU A N 1
ATOM 756 C CA . GLU A 1 101 ? 26.296 3.082 -10.088 1.00 38.56 101 GLU A CA 1
ATOM 757 C C . GLU A 1 101 ? 26.018 2.908 -11.594 1.00 38.56 101 GLU A C 1
ATOM 759 O O . GLU A 1 101 ? 25.002 3.412 -12.085 1.00 38.56 101 GLU A O 1
ATOM 764 N N . PRO A 1 102 ? 26.912 2.231 -12.349 1.00 41.97 102 PRO A N 1
ATOM 765 C CA . PRO A 1 102 ? 26.665 1.863 -13.737 1.00 41.97 102 PRO A CA 1
ATOM 766 C C . PRO A 1 102 ? 25.686 0.682 -13.822 1.00 41.97 102 PRO A C 1
ATOM 768 O O . PRO A 1 102 ? 25.605 -0.133 -12.905 1.00 41.97 102 PRO A O 1
ATOM 771 N N . ALA A 1 103 ? 24.944 0.654 -14.932 1.00 41.81 103 ALA A N 1
ATOM 772 C CA . ALA A 1 103 ? 23.892 -0.308 -15.266 1.00 41.81 103 ALA A CA 1
ATOM 773 C C . ALA A 1 103 ? 24.351 -1.774 -15.317 1.00 41.81 103 ALA A C 1
ATOM 775 O O . ALA A 1 103 ? 25.529 -2.016 -15.669 1.00 41.81 103 ALA A O 1
#

Foldseek 3Di:
DDDPPQWFKDKFWPFAPDPPPDDDPPCGPDDRDDRQCSDLLSVLQVQLVVLQVVLVVVVVVPDCVLQSVQSPVQSVCSNVPQWGDGPRIIMHMDTDDDPDDDD

Radius of gyration: 15.53 Å; chains: 1; bounding box: 55×20×30 Å